Protein AF-A0A1H4G5G4-F1 (afdb_monomer)

InterPro domains:
  IPR014894 Inner membrane lipoprotein DcrB/EagT6 [PF08786] (1-58)
  IPR016123 Mog1/PsbP, alpha/beta/alpha sandwich [SSF55724] (1-60)

Structure (mmCIF, N/CA/C/O backbone):
data_AF-A0A1H4G5G4-F1
#
_entry.id   AF-A0A1H4G5G4-F1
#
loop_
_atom_site.group_PDB
_atom_site.id
_atom_site.type_symbol
_atom_site.label_atom_id
_atom_site.label_alt_id
_atom_site.label_comp_id
_atom_site.label_asym_id
_atom_site.label_entity_id
_atom_site.label_seq_id
_atom_site.pdbx_PDB_ins_code
_atom_site.Cartn_x
_atom_site.Cartn_y
_atom_site.Cartn_z
_atom_site.occupancy
_atom_site.B_iso_or_equiv
_atom_site.auth_seq_id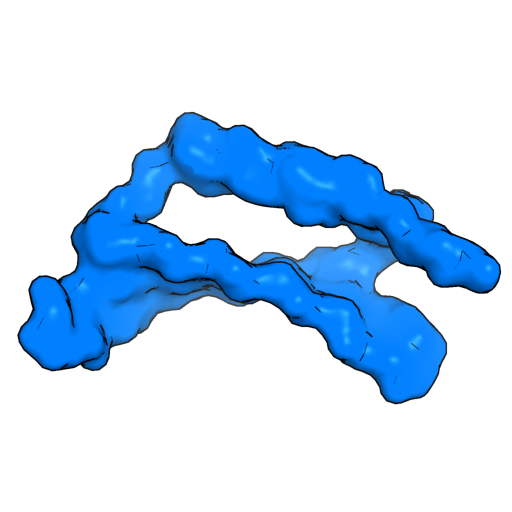
_atom_site.auth_comp_id
_atom_site.auth_asym_id
_atom_site.auth_atom_id
_atom_site.pdbx_PDB_model_num
ATOM 1 N N . LEU A 1 1 ? -3.482 6.739 9.781 1.00 83.94 1 LEU A N 1
ATOM 2 C CA . LEU A 1 1 ? -4.304 5.567 10.133 1.00 83.94 1 LEU A CA 1
ATOM 3 C C . LEU A 1 1 ? -4.859 5.629 11.563 1.00 83.94 1 LEU A C 1
ATOM 5 O O . LEU A 1 1 ? -5.341 4.613 12.048 1.00 83.94 1 LEU A O 1
ATOM 9 N N . ASP A 1 2 ? -4.825 6.794 12.231 1.00 83.94 2 ASP A N 1
ATOM 10 C CA . ASP A 1 2 ? -5.377 7.013 13.584 1.00 83.94 2 ASP A CA 1
ATOM 11 C C . ASP A 1 2 ? -4.903 6.026 14.674 1.00 83.94 2 ASP A C 1
ATOM 13 O O . ASP A 1 2 ? -5.609 5.784 15.642 1.00 83.94 2 ASP A O 1
ATOM 17 N N . GLY A 1 3 ? -3.702 5.448 14.530 1.00 84.06 3 GLY A N 1
ATOM 18 C CA . GLY A 1 3 ? -3.157 4.454 15.471 1.00 84.06 3 GLY A CA 1
ATOM 19 C C . GLY A 1 3 ? -3.821 3.070 15.406 1.00 84.06 3 GLY A C 1
ATOM 20 O O . GLY A 1 3 ? -3.393 2.152 16.099 1.00 84.06 3 GLY A O 1
ATOM 21 N N . GLU A 1 4 ? -4.831 2.906 14.555 1.00 87.94 4 GLU A N 1
ATOM 22 C CA . GLU A 1 4 ? -5.582 1.666 14.379 1.00 87.94 4 GLU A CA 1
ATOM 23 C C . GLU A 1 4 ? -4.838 0.688 13.445 1.00 87.94 4 GLU A C 1
ATOM 25 O O . GLU A 1 4 ? -4.169 1.114 12.495 1.00 87.94 4 GLU A O 1
ATOM 30 N N . PRO A 1 5 ? -4.963 -0.636 13.652 1.00 90.00 5 PRO A N 1
ATOM 31 C CA . PRO A 1 5 ? -4.195 -1.630 12.914 1.00 90.00 5 PRO A CA 1
ATOM 32 C C . PRO A 1 5 ? -4.544 -1.637 11.423 1.00 90.00 5 PRO A C 1
ATOM 34 O O . PRO A 1 5 ? -5.712 -1.652 11.033 1.00 90.00 5 PRO A O 1
ATOM 37 N N . ALA A 1 6 ? -3.516 -1.709 10.581 1.00 93.06 6 ALA A N 1
ATOM 38 C CA . ALA A 1 6 ? -3.643 -1.889 9.142 1.00 93.06 6 ALA A CA 1
ATOM 39 C C . ALA A 1 6 ? -2.749 -3.035 8.655 1.00 93.06 6 ALA A C 1
ATOM 41 O O . ALA A 1 6 ? -1.772 -3.416 9.304 1.00 93.06 6 ALA A O 1
ATOM 42 N N . ARG A 1 7 ? -3.098 -3.610 7.506 1.00 93.69 7 ARG A N 1
ATOM 43 C CA . ARG A 1 7 ? -2.331 -4.664 6.836 1.00 93.69 7 ARG A CA 1
ATOM 44 C C . ARG A 1 7 ? -1.806 -4.136 5.512 1.00 93.69 7 ARG A C 1
ATOM 46 O O . ARG A 1 7 ? -2.578 -3.579 4.739 1.00 93.69 7 ARG A O 1
ATOM 53 N N . ALA A 1 8 ? -0.520 -4.339 5.256 1.00 92.38 8 ALA A N 1
ATOM 54 C CA . ALA A 1 8 ? 0.092 -4.047 3.970 1.00 92.38 8 ALA A CA 1
ATOM 55 C C . ALA A 1 8 ? 0.229 -5.336 3.147 1.00 92.38 8 ALA A C 1
ATOM 57 O O . ALA A 1 8 ? 0.609 -6.379 3.680 1.00 92.38 8 ALA A O 1
ATOM 58 N N . LEU A 1 9 ? -0.078 -5.247 1.858 1.00 94.69 9 LEU A N 1
ATOM 59 C CA . LEU A 1 9 ? 0.175 -6.266 0.850 1.00 94.69 9 LEU A CA 1
ATOM 60 C C . LEU A 1 9 ? 1.032 -5.637 -0.247 1.00 94.69 9 LEU A C 1
ATOM 62 O O . LEU A 1 9 ? 0.643 -4.635 -0.838 1.00 94.69 9 LEU A O 1
ATOM 66 N N . GLU A 1 10 ? 2.183 -6.234 -0.520 1.00 94.94 10 GLU A N 1
ATOM 67 C CA . GLU A 1 10 ? 3.132 -5.774 -1.530 1.00 94.94 10 GLU A CA 1
ATOM 68 C C . GLU A 1 10 ? 3.310 -6.873 -2.578 1.00 94.94 10 GLU A C 1
ATOM 70 O O . GLU A 1 10 ? 3.544 -8.033 -2.232 1.00 94.94 10 GLU A O 1
ATOM 75 N N . TYR A 1 11 ? 3.129 -6.531 -3.853 1.00 95.06 11 TYR A N 1
ATOM 76 C CA . TYR A 1 11 ? 3.222 -7.482 -4.957 1.00 95.06 11 TYR A CA 1
ATOM 77 C C . TYR A 1 11 ? 3.575 -6.796 -6.273 1.00 95.06 11 TYR A C 1
ATOM 79 O O . TYR A 1 11 ? 3.406 -5.588 -6.443 1.00 95.06 11 TYR A O 1
ATOM 87 N N . THR A 1 12 ? 4.038 -7.596 -7.229 1.00 95.12 12 THR A N 1
ATOM 88 C CA . THR A 1 12 ? 4.296 -7.154 -8.596 1.00 95.12 12 THR A CA 1
ATOM 89 C C . THR A 1 12 ? 3.356 -7.852 -9.567 1.00 95.12 12 THR A C 1
ATOM 91 O O . THR A 1 12 ? 2.963 -9.005 -9.376 1.00 95.12 12 THR A O 1
ATOM 94 N N . TRP A 1 13 ? 2.968 -7.143 -10.620 1.00 94.94 13 TRP A N 1
ATOM 95 C CA . TRP A 1 13 ? 2.141 -7.678 -11.699 1.00 94.94 13 TRP A CA 1
ATOM 96 C C . TRP A 1 13 ? 2.573 -7.084 -13.042 1.00 94.94 13 TRP A C 1
ATOM 98 O O . TRP A 1 13 ? 3.362 -6.144 -13.088 1.00 94.94 13 TRP A O 1
ATOM 108 N N . ARG A 1 14 ? 2.122 -7.660 -14.161 1.00 95.00 14 ARG A N 1
ATOM 109 C CA . ARG A 1 14 ? 2.433 -7.148 -15.507 1.00 95.00 14 ARG A CA 1
ATOM 110 C C . ARG A 1 14 ? 1.203 -6.490 -16.116 1.00 95.00 14 ARG A C 1
ATOM 112 O O . ARG A 1 14 ? 0.166 -7.133 -16.244 1.00 95.00 14 ARG A O 1
ATOM 119 N N . SER A 1 15 ? 1.349 -5.231 -16.506 1.00 93.38 15 SER A N 1
ATOM 120 C CA . SER A 1 15 ? 0.384 -4.485 -17.316 1.00 93.38 15 SER A CA 1
ATOM 121 C C . SER A 1 15 ? 0.775 -4.519 -18.800 1.00 93.38 15 SER A C 1
ATOM 123 O O . SER A 1 15 ? 1.841 -5.025 -19.159 1.00 93.38 15 SER A O 1
ATOM 125 N N . THR A 1 16 ? -0.050 -3.921 -19.661 1.00 92.88 16 THR A N 1
ATOM 126 C CA . THR A 1 16 ? 0.294 -3.645 -21.068 1.00 92.88 16 THR A CA 1
ATOM 127 C C . THR A 1 16 ? 1.483 -2.695 -21.223 1.00 92.88 16 THR A C 1
ATOM 129 O O . THR A 1 16 ? 2.166 -2.741 -22.239 1.00 92.88 16 THR A O 1
ATOM 132 N N . GLU A 1 17 ? 1.745 -1.855 -20.221 1.00 89.88 17 GLU A N 1
ATOM 133 C CA . GLU A 1 17 ? 2.830 -0.864 -20.213 1.00 89.88 17 GLU A CA 1
ATOM 134 C C . GLU A 1 17 ? 4.131 -1.420 -19.610 1.00 89.88 17 GLU A C 1
ATOM 136 O O . GLU A 1 17 ? 5.182 -0.791 -19.711 1.00 89.88 17 GLU A O 1
ATOM 141 N N . GLY A 1 18 ? 4.083 -2.613 -19.004 1.00 92.81 18 GLY A N 1
ATOM 142 C CA . GLY A 1 18 ? 5.231 -3.255 -18.367 1.00 92.81 18 GLY A CA 1
ATOM 143 C C . GLY A 1 18 ? 4.966 -3.716 -16.929 1.00 92.81 18 GLY A C 1
ATOM 144 O O . GLY A 1 18 ? 3.808 -3.791 -16.498 1.00 92.81 18 GLY A O 1
ATOM 145 N N . PRO A 1 19 ? 6.024 -4.096 -16.186 1.00 95.19 19 PRO A N 1
ATOM 146 C CA . PRO A 1 19 ? 5.902 -4.496 -14.789 1.00 95.19 19 PRO A CA 1
ATOM 147 C C . PRO A 1 19 ? 5.411 -3.331 -13.925 1.00 95.19 19 PRO A C 1
ATOM 149 O O . PRO A 1 19 ? 5.815 -2.187 -14.116 1.00 95.19 19 PRO A O 1
ATOM 152 N N . MET A 1 20 ? 4.554 -3.650 -12.966 1.00 96.25 20 MET A N 1
ATOM 153 C CA . MET A 1 20 ? 3.976 -2.731 -11.999 1.00 96.25 20 MET A CA 1
ATOM 154 C C . MET A 1 20 ? 4.282 -3.246 -10.599 1.00 96.25 20 MET A C 1
ATOM 156 O O . MET A 1 20 ? 4.040 -4.418 -10.297 1.00 96.25 20 MET A O 1
ATOM 160 N N . HIS A 1 21 ? 4.792 -2.367 -9.747 1.00 95.50 21 HIS A N 1
ATOM 161 C CA . HIS A 1 21 ? 4.977 -2.611 -8.323 1.00 95.50 21 HIS A CA 1
ATOM 162 C C . HIS A 1 21 ? 3.813 -1.984 -7.574 1.00 95.50 21 HIS A C 1
ATOM 164 O O . HIS A 1 21 ? 3.569 -0.782 -7.703 1.00 95.50 21 HIS A O 1
ATOM 170 N N . GLN A 1 22 ? 3.088 -2.786 -6.800 1.00 95.44 22 GLN A N 1
ATOM 171 C CA . GLN A 1 22 ? 1.906 -2.332 -6.087 1.00 95.44 22 GLN A CA 1
ATOM 172 C C . GLN A 1 22 ? 2.001 -2.605 -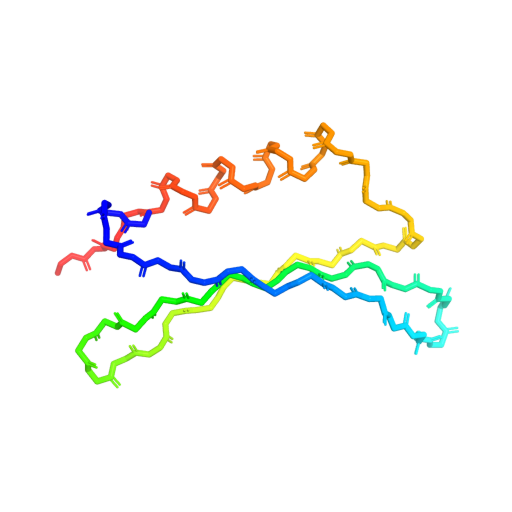4.590 1.00 95.44 22 GLN A C 1
ATOM 174 O O . GLN A 1 22 ? 2.303 -3.716 -4.154 1.00 95.44 22 GLN A O 1
ATOM 179 N N . VAL A 1 23 ? 1.692 -1.575 -3.805 1.00 95.50 23 VAL A N 1
ATOM 180 C CA . VAL A 1 23 ? 1.547 -1.652 -2.351 1.00 95.50 23 VAL A CA 1
ATOM 181 C C . VAL A 1 23 ? 0.116 -1.280 -1.997 1.00 95.50 23 VAL A C 1
ATOM 183 O O . VAL A 1 23 ? -0.386 -0.228 -2.394 1.00 95.50 23 VAL A O 1
ATOM 186 N N . VAL A 1 24 ? -0.549 -2.151 -1.248 1.00 95.75 24 VAL A N 1
ATOM 187 C CA . VAL A 1 24 ? -1.928 -1.974 -0.802 1.00 95.75 24 VAL A CA 1
ATOM 188 C C . VAL A 1 24 ? -1.957 -1.972 0.717 1.00 95.75 24 VAL A C 1
ATOM 190 O O . VAL A 1 24 ? -1.597 -2.967 1.339 1.00 95.75 24 VAL A O 1
ATOM 193 N N . VAL A 1 25 ? -2.407 -0.875 1.322 1.00 95.19 25 VAL A N 1
ATOM 194 C CA . VAL A 1 25 ? -2.611 -0.770 2.773 1.00 95.19 25 VAL A CA 1
ATOM 195 C C . VAL A 1 25 ? -4.103 -0.809 3.062 1.00 95.19 25 VAL A C 1
ATOM 197 O O . VAL A 1 25 ? -4.860 0.017 2.558 1.00 95.19 25 VAL A O 1
ATOM 200 N N . MET A 1 26 ? -4.526 -1.770 3.875 1.00 95.50 26 MET A N 1
ATOM 201 C CA . MET A 1 26 ? -5.923 -2.037 4.200 1.00 95.50 26 MET A CA 1
ATOM 202 C C . MET A 1 26 ? -6.174 -1.856 5.688 1.00 95.50 26 MET A C 1
ATOM 204 O O . MET A 1 26 ? -5.430 -2.378 6.518 1.00 95.50 26 MET A O 1
ATOM 208 N N . GLN A 1 27 ? -7.267 -1.183 6.023 1.00 94.50 27 GLN A N 1
ATOM 209 C CA . GLN A 1 27 ? -7.707 -0.994 7.396 1.00 94.50 27 GLN A CA 1
ATOM 210 C C . GLN A 1 27 ? -9.210 -1.253 7.501 1.00 94.50 27 GLN A C 1
ATOM 212 O O . GLN A 1 27 ? -10.016 -0.609 6.827 1.00 94.50 27 GLN A O 1
ATOM 217 N N . VAL A 1 28 ? -9.588 -2.193 8.366 1.00 92.06 28 VAL A N 1
ATOM 218 C CA . VAL A 1 28 ? -10.992 -2.440 8.713 1.00 92.06 28 VAL A CA 1
ATOM 219 C C . VAL A 1 28 ? -11.405 -1.429 9.780 1.00 92.06 28 VAL A C 1
ATOM 221 O O . VAL A 1 28 ? -10.742 -1.308 10.806 1.00 92.06 28 VAL A O 1
ATOM 224 N N . ARG A 1 29 ? -12.492 -0.691 9.541 1.00 89.31 29 ARG A N 1
ATOM 225 C CA . ARG A 1 29 ? -13.026 0.344 10.440 1.00 89.31 29 ARG A CA 1
ATOM 226 C C . ARG A 1 29 ? -14.522 0.126 10.635 1.00 89.31 29 ARG A C 1
ATOM 228 O O . ARG A 1 29 ? -15.346 0.611 9.855 1.00 89.31 29 ARG A O 1
ATOM 235 N N . GLY A 1 30 ? -14.881 -0.651 11.655 1.00 88.38 30 GLY A N 1
ATOM 236 C CA . GLY A 1 30 ? -16.253 -1.128 11.836 1.00 88.38 30 GLY A CA 1
ATOM 237 C C . GLY A 1 30 ? -16.702 -1.949 10.624 1.00 88.38 30 GLY A C 1
ATOM 238 O O . GLY A 1 30 ? -16.077 -2.949 10.289 1.00 88.38 30 GLY A O 1
ATOM 239 N N . GLN A 1 31 ? -17.756 -1.502 9.939 1.00 91.88 31 GLN A N 1
ATOM 240 C CA . GLN A 1 31 ? -18.274 -2.140 8.718 1.00 91.88 31 GLN A CA 1
ATOM 241 C C . GLN A 1 31 ? -17.661 -1.592 7.415 1.00 91.88 31 GLN A C 1
ATOM 243 O O . GLN A 1 31 ? -18.118 -1.935 6.327 1.00 91.88 31 GLN A O 1
ATOM 248 N N . ARG A 1 32 ? -16.658 -0.708 7.497 1.00 91.75 32 ARG A N 1
ATOM 249 C CA . ARG A 1 32 ? -16.009 -0.089 6.331 1.00 91.75 32 ARG A CA 1
ATOM 250 C C . ARG A 1 32 ? -14.605 -0.656 6.137 1.00 91.75 32 ARG A C 1
ATOM 252 O O . ARG A 1 32 ? -13.889 -0.881 7.110 1.00 91.75 32 ARG A O 1
ATOM 259 N N . LEU A 1 33 ? -14.195 -0.823 4.883 1.00 92.81 33 LEU A N 1
ATOM 260 C CA . LEU A 1 33 ? -12.817 -1.133 4.509 1.00 92.81 33 LEU A CA 1
ATOM 261 C C . LEU A 1 33 ? -12.193 0.110 3.874 1.00 92.81 33 LEU A C 1
ATOM 263 O O . LEU A 1 33 ? -12.653 0.575 2.833 1.00 92.81 33 LEU A O 1
ATOM 267 N N . LEU A 1 34 ? -11.160 0.653 4.510 1.00 92.94 34 LEU A N 1
ATOM 268 C CA . LEU A 1 34 ? -10.324 1.702 3.938 1.00 92.94 34 LEU A CA 1
ATOM 269 C C . LEU A 1 34 ? -9.142 1.040 3.230 1.00 92.94 34 LEU A C 1
ATOM 271 O O . LEU A 1 34 ? -8.508 0.141 3.785 1.00 92.94 34 LEU A O 1
ATOM 275 N N . THR A 1 35 ? -8.855 1.453 1.999 1.00 95.25 35 THR A N 1
ATOM 276 C CA . THR A 1 35 ? -7.762 0.892 1.200 1.00 95.25 35 THR A CA 1
ATOM 277 C C . THR A 1 35 ? -6.992 2.004 0.507 1.00 95.25 35 THR A C 1
ATOM 279 O O . THR A 1 35 ? -7.578 2.819 -0.200 1.00 95.25 35 THR A O 1
ATOM 282 N N . PHE A 1 36 ? -5.676 2.011 0.687 1.00 94.88 36 PHE A N 1
ATOM 283 C CA . PHE A 1 36 ? -4.744 2.853 -0.054 1.00 94.88 36 PHE A CA 1
ATOM 284 C C . PHE A 1 36 ? -3.994 1.972 -1.037 1.00 94.88 36 PHE A C 1
ATOM 286 O O . PHE A 1 36 ? -3.441 0.950 -0.638 1.00 94.88 36 PHE A O 1
ATOM 293 N N . THR A 1 37 ? -3.978 2.362 -2.308 1.00 94.94 37 THR A N 1
ATOM 294 C CA . THR A 1 37 ? -3.227 1.662 -3.350 1.00 94.94 37 THR A CA 1
ATOM 295 C C . THR A 1 37 ? -2.174 2.595 -3.913 1.00 94.94 37 THR A C 1
ATOM 297 O O . THR A 1 37 ? -2.491 3.691 -4.370 1.00 94.94 37 THR A O 1
ATOM 300 N N . VAL A 1 38 ? 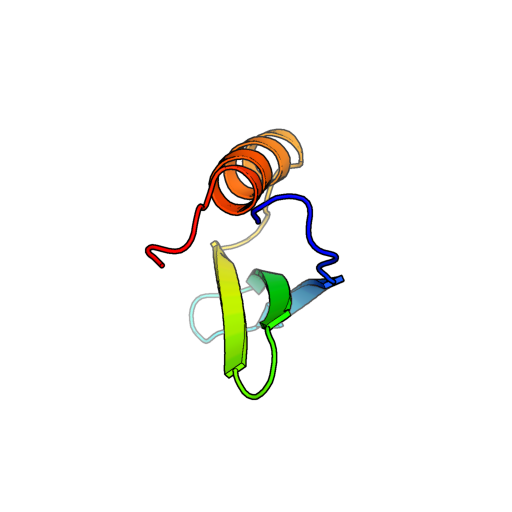-0.928 2.143 -3.881 1.00 92.69 38 VAL A N 1
ATOM 301 C CA . VAL A 1 38 ? 0.214 2.794 -4.510 1.00 92.69 38 VAL A CA 1
ATOM 302 C C . VAL A 1 38 ? 0.680 1.898 -5.642 1.00 92.69 38 VAL A C 1
ATOM 304 O O . VAL A 1 38 ? 0.980 0.733 -5.397 1.00 92.6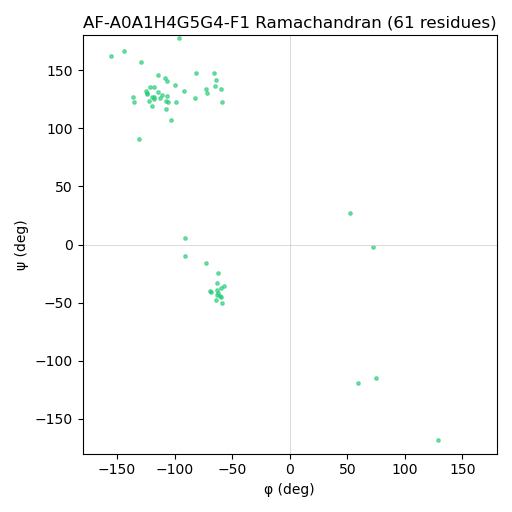9 38 VAL A O 1
ATOM 307 N N . THR A 1 39 ? 0.778 2.448 -6.848 1.00 93.19 39 THR A N 1
ATOM 308 C CA . THR A 1 39 ? 1.292 1.740 -8.023 1.00 93.19 39 THR A CA 1
ATOM 309 C C . THR A 1 39 ? 2.453 2.525 -8.614 1.00 93.19 39 THR A C 1
ATOM 311 O O . THR A 1 39 ? 2.328 3.724 -8.862 1.00 93.19 39 THR A O 1
ATOM 314 N N . ALA A 1 40 ? 3.574 1.849 -8.846 1.00 92.75 40 ALA A N 1
ATOM 315 C CA . ALA A 1 40 ? 4.735 2.386 -9.542 1.00 92.75 40 ALA A CA 1
ATOM 316 C C . ALA A 1 40 ? 5.041 1.529 -10.774 1.00 92.75 40 ALA A C 1
ATOM 318 O O . ALA A 1 40 ? 5.033 0.300 -10.699 1.00 92.75 40 ALA A O 1
ATOM 319 N N . ALA A 1 41 ? 5.321 2.176 -11.904 1.00 92.88 41 ALA A N 1
ATOM 320 C CA . ALA A 1 41 ? 5.822 1.487 -13.086 1.00 92.88 41 ALA A CA 1
ATOM 321 C C . ALA A 1 41 ? 7.276 1.054 -12.853 1.00 92.88 41 ALA A C 1
ATOM 323 O O . ALA A 1 41 ? 8.111 1.860 -12.441 1.00 92.88 41 ALA A O 1
ATOM 324 N N . GLY A 1 42 ? 7.584 -0.211 -13.132 1.00 90.12 42 GLY A N 1
ATOM 325 C CA . GLY A 1 42 ? 8.898 -0.785 -12.869 1.00 90.12 42 GLY A CA 1
ATOM 326 C C . GLY A 1 42 ? 9.120 -1.064 -11.386 1.00 90.12 42 GLY A C 1
ATOM 327 O O . GLY A 1 42 ? 8.461 -1.931 -10.815 1.00 90.12 42 GLY A O 1
ATOM 328 N N . GLU A 1 43 ? 10.078 -0.360 -10.790 1.00 88.94 43 GLU A N 1
ATOM 329 C CA . GLU A 1 43 ? 10.526 -0.570 -9.412 1.00 88.94 43 GLU A CA 1
ATOM 330 C C . GLU A 1 43 ? 10.038 0.545 -8.484 1.00 88.94 43 GLU A C 1
ATOM 332 O O . GLU A 1 43 ? 10.082 1.730 -8.824 1.00 88.94 43 GLU A O 1
ATOM 337 N N . LEU A 1 44 ? 9.640 0.168 -7.268 1.00 89.31 44 LEU A N 1
ATOM 338 C CA . LEU A 1 44 ? 9.406 1.101 -6.172 1.00 89.31 44 LEU A CA 1
ATOM 339 C C . LEU A 1 44 ? 10.593 1.043 -5.204 1.00 89.31 44 LEU A C 1
ATOM 341 O O . LEU A 1 44 ? 10.743 0.076 -4.461 1.00 89.31 44 LEU A O 1
ATOM 345 N N . ARG A 1 45 ? 11.441 2.080 -5.192 1.00 90.56 45 ARG A N 1
ATOM 346 C CA . ARG A 1 45 ? 12.586 2.127 -4.266 1.00 90.56 45 ARG A CA 1
ATOM 347 C C . ARG A 1 45 ? 12.106 2.232 -2.821 1.00 90.56 45 ARG A C 1
ATOM 349 O O . ARG A 1 45 ? 11.129 2.924 -2.540 1.00 90.56 45 ARG A O 1
ATOM 356 N N . GLU A 1 46 ? 12.854 1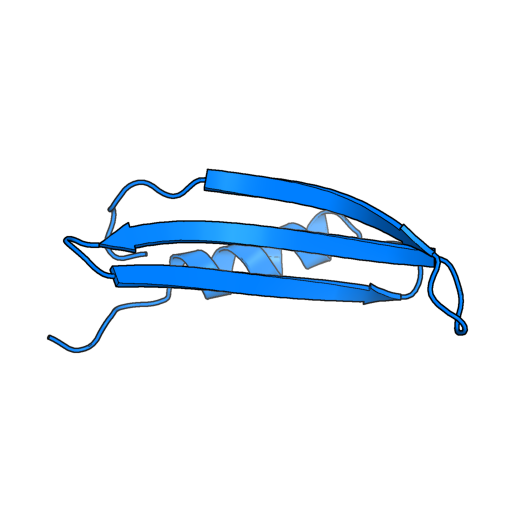.643 -1.894 1.00 88.31 46 GLU A N 1
ATOM 357 C CA . GLU A 1 46 ? 12.509 1.636 -0.464 1.00 88.31 46 GLU A CA 1
ATOM 358 C C . GLU A 1 46 ? 12.329 3.044 0.132 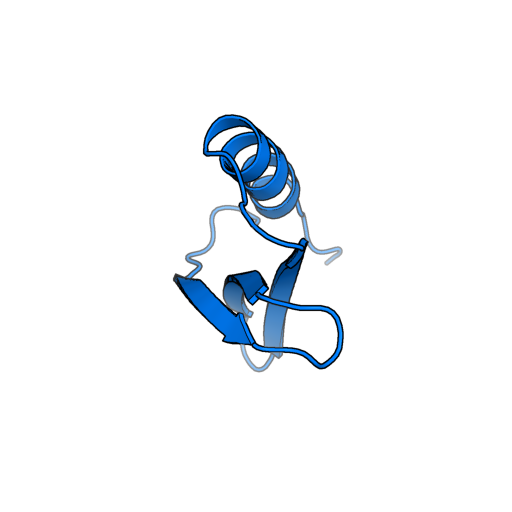1.00 88.31 46 GLU A C 1
ATOM 360 O O . GLU A 1 46 ? 11.419 3.267 0.928 1.00 88.31 46 GLU A O 1
ATOM 365 N N . GLU A 1 47 ? 13.118 4.031 -0.302 1.00 90.44 47 GLU A N 1
ATOM 366 C CA . GLU A 1 47 ? 12.960 5.437 0.108 1.00 90.44 47 GLU A CA 1
ATOM 367 C C . GLU A 1 47 ? 11.610 6.020 -0.341 1.00 90.44 47 GLU A C 1
ATOM 369 O O . GLU A 1 47 ? 10.916 6.684 0.430 1.00 90.44 47 GLU A O 1
ATOM 374 N N . GLN A 1 48 ? 11.210 5.735 -1.586 1.00 88.06 48 GLN A N 1
ATOM 375 C CA . GLN A 1 48 ? 9.931 6.177 -2.149 1.00 88.06 48 GLN A CA 1
ATOM 376 C C . GLN A 1 48 ? 8.768 5.462 -1.460 1.00 88.06 48 GLN A C 1
ATOM 378 O O . GLN A 1 48 ? 7.772 6.100 -1.119 1.00 88.06 48 GLN A O 1
ATOM 383 N N . LYS A 1 49 ? 8.918 4.160 -1.192 1.00 89.50 49 LYS A N 1
ATOM 384 C CA . LYS A 1 49 ? 7.952 3.369 -0.426 1.00 89.50 49 LYS A CA 1
ATOM 385 C C . LYS A 1 49 ? 7.753 3.945 0.971 1.00 89.50 49 LYS A C 1
ATOM 387 O O . LYS A 1 49 ? 6.621 4.200 1.365 1.00 89.50 49 LYS A O 1
ATOM 392 N N . THR A 1 50 ? 8.843 4.205 1.687 1.00 91.25 50 THR A N 1
ATOM 393 C CA . THR A 1 50 ? 8.818 4.754 3.049 1.00 91.25 50 THR A CA 1
ATOM 394 C C . THR A 1 50 ? 8.124 6.114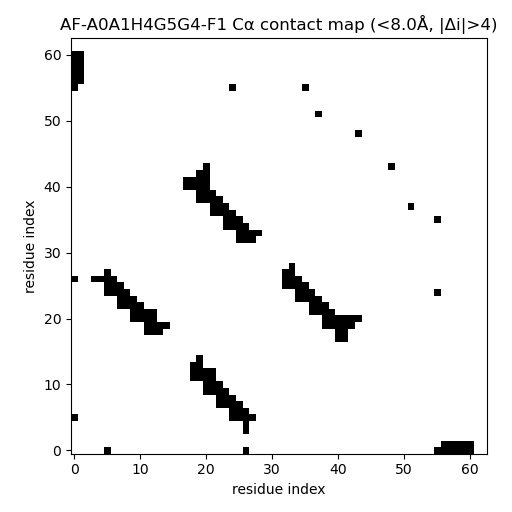 3.0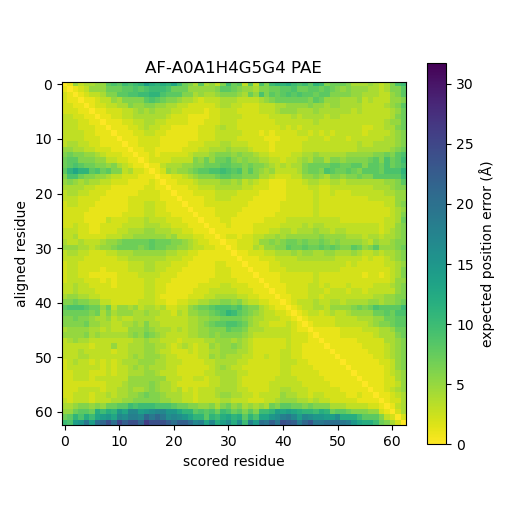80 1.00 91.25 50 THR A C 1
ATOM 396 O O . THR A 1 50 ? 7.248 6.339 3.912 1.00 91.25 50 THR A O 1
ATOM 399 N N . ALA A 1 51 ? 8.444 7.000 2.132 1.00 90.69 51 ALA A N 1
ATOM 400 C CA . ALA A 1 51 ? 7.793 8.304 2.031 1.00 90.69 51 ALA A CA 1
ATOM 401 C C . ALA A 1 51 ? 6.280 8.188 1.760 1.00 90.69 51 ALA A C 1
ATOM 403 O O . ALA A 1 51 ? 5.485 8.901 2.371 1.00 90.69 51 ALA A O 1
ATOM 404 N N . LEU A 1 52 ? 5.865 7.271 0.880 1.00 89.75 52 LEU A N 1
ATOM 405 C CA . LEU A 1 52 ? 4.449 7.047 0.566 1.00 89.75 52 LEU A CA 1
ATOM 406 C C . LEU A 1 52 ? 3.691 6.410 1.736 1.00 89.75 52 LEU A C 1
ATOM 408 O O . LEU A 1 52 ? 2.569 6.820 2.035 1.00 89.75 52 LEU A O 1
ATOM 412 N N . LEU A 1 53 ? 4.309 5.458 2.435 1.00 89.50 53 LEU A N 1
ATOM 413 C CA . LEU A 1 53 ? 3.737 4.858 3.638 1.00 89.50 53 LEU A CA 1
ATOM 414 C C . LEU A 1 53 ? 3.557 5.896 4.747 1.00 89.50 53 LEU A C 1
ATOM 416 O O . LEU A 1 53 ? 2.497 5.913 5.364 1.00 89.50 53 LEU A O 1
ATOM 420 N N . ALA A 1 54 ? 4.497 6.828 4.928 1.00 91.19 54 ALA A N 1
ATOM 421 C CA . ALA A 1 54 ? 4.348 7.919 5.892 1.00 91.19 54 ALA A CA 1
ATOM 422 C C . ALA A 1 54 ? 3.114 8.799 5.597 1.00 91.19 54 ALA A C 1
ATOM 424 O O . ALA A 1 54 ? 2.397 9.203 6.516 1.00 91.19 54 ALA A O 1
ATOM 425 N N . VAL A 1 55 ? 2.807 9.053 4.317 1.00 90.25 55 VAL A N 1
ATOM 426 C CA . VAL A 1 55 ? 1.576 9.764 3.922 1.00 90.25 55 VAL A CA 1
ATOM 427 C C . VAL A 1 55 ? 0.336 8.954 4.302 1.00 90.25 55 VAL A C 1
ATOM 429 O O . VAL A 1 55 ? -0.579 9.495 4.926 1.00 90.25 55 VAL A O 1
ATOM 432 N N . VAL A 1 56 ? 0.310 7.656 3.993 1.00 90.44 56 VAL A N 1
ATOM 433 C CA . VAL A 1 56 ? -0.803 6.760 4.356 1.00 90.44 56 VAL A CA 1
ATOM 434 C C . VAL A 1 56 ? -0.991 6.691 5.879 1.00 90.44 56 VAL A C 1
ATOM 436 O O . VAL A 1 56 ? -2.109 6.810 6.387 1.00 90.44 56 VAL A O 1
ATOM 439 N N . GLU A 1 57 ? 0.098 6.571 6.633 1.00 88.81 57 GLU A N 1
ATOM 440 C CA . GLU A 1 57 ? 0.103 6.560 8.098 1.00 88.81 57 GLU A CA 1
ATOM 441 C C . GLU A 1 57 ? -0.392 7.877 8.700 1.00 88.81 57 GLU A C 1
ATOM 443 O O . GLU A 1 57 ? -1.079 7.855 9.725 1.00 88.81 57 GLU A O 1
ATOM 448 N N . SER A 1 58 ? -0.141 9.009 8.041 1.00 90.88 58 SER A N 1
ATOM 449 C CA . SER A 1 58 ? -0.626 10.322 8.481 1.00 90.88 58 SER A CA 1
ATOM 450 C C . SER A 1 58 ? -2.134 10.528 8.284 1.00 90.88 58 SER A C 1
ATOM 452 O O . SER A 1 58 ? -2.706 11.428 8.901 1.00 90.88 58 SER A O 1
ATOM 454 N N . PHE A 1 59 ? -2.797 9.696 7.467 1.00 89.19 59 PHE A N 1
ATOM 455 C CA . PHE A 1 59 ? -4.222 9.849 7.168 1.00 89.19 59 PHE A CA 1
ATOM 456 C C . PHE A 1 59 ? -5.072 9.781 8.440 1.00 89.19 59 PHE A C 1
ATOM 458 O O . PHE A 1 59 ? -5.058 8.771 9.148 1.00 89.19 59 PHE A O 1
ATOM 465 N N . LYS A 1 60 ? -5.852 10.828 8.696 1.00 84.56 60 LYS A N 1
ATOM 466 C CA . LYS A 1 60 ? -6.861 10.844 9.753 1.00 84.56 60 LYS A CA 1
ATOM 467 C C . LYS A 1 60 ? -8.228 10.866 9.113 1.00 84.56 60 LYS A C 1
ATOM 469 O O . LYS A 1 60 ? -8.490 11.699 8.244 1.00 84.56 60 LYS A O 1
ATOM 474 N N . SER A 1 61 ? -9.098 9.958 9.520 1.00 74.06 61 SER A N 1
ATOM 475 C CA . SER A 1 61 ? -10.477 10.031 9.054 1.00 74.06 61 SER A CA 1
ATOM 476 C C . SER A 1 61 ? -11.175 11.193 9.735 1.00 74.06 61 SER A C 1
ATOM 478 O O . SER A 1 61 ? -11.119 11.304 10.955 1.00 74.06 61 SER A O 1
ATOM 480 N N . ALA A 1 62 ? -11.899 12.004 8.966 1.00 68.44 62 ALA A N 1
ATOM 481 C CA . ALA A 1 62 ? -12.910 12.870 9.554 1.00 68.44 62 ALA A CA 1
ATOM 482 C C . ALA A 1 62 ? -13.954 11.991 10.269 1.00 68.44 62 ALA A C 1
ATOM 484 O O . ALA A 1 62 ? -14.349 10.945 9.733 1.00 68.44 62 ALA A O 1
ATOM 485 N N . SER A 1 63 ? -14.294 12.384 11.495 1.00 57.31 63 SER A N 1
ATOM 486 C CA . SER A 1 63 ? -15.334 11.781 12.333 1.00 57.31 63 SER A CA 1
ATOM 487 C C . SER A 1 63 ? -16.723 12.177 11.859 1.00 57.31 63 SER A C 1
ATOM 489 O O . SER A 1 63 ? -16.881 13.351 11.454 1.00 57.31 63 SER A O 1
#

Nearest PDB structures (foldseek):
  6m9y-assembly1_C  TM=5.372E-01  e=2.918E-01  Branchiostoma floridae
  7av6-assembly1_A-2  TM=5.024E-01  e=4.234E-01  Halorhodospira halophila
  7xzi-assembly1_9  TM=3.905E-01  e=1.996E+00  Chlamydomonas reinhardtii
  7wzg-assembly1_A  TM=3.813E-01  e=5.061E+00  Streptomyces sp.
  6lof-assembly1_D  TM=3.867E-01  e=5.729E+00  Zoanthus sp.

Secondary structure (DSSP, 8-state):
-TT---EEEEEEEEETTEEEEEEEEEEEETTEEEEEEEEEES---HHHHHHHHHHHH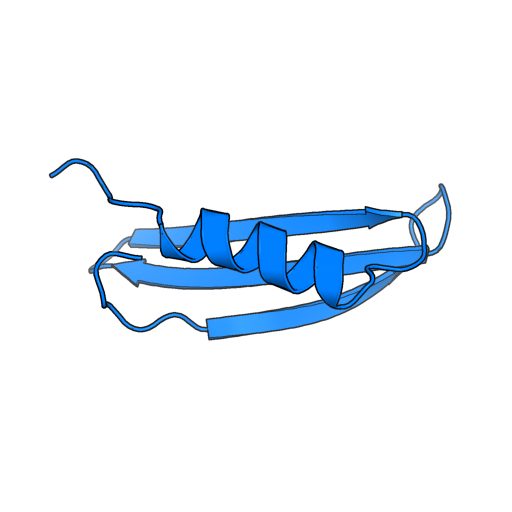H-----

Foldseek 3Di:
DQPADKDKDWDWDADPVGIKTKIWIWDDDPPDIDIDIDIDHDDDDPVNVVVVVVVVVPDDDDD

Mean predicted aligned error: 3.83 Å

Sequence (63 aa):
LDGEPARALEYTWRSTEGPMHQVVVMQVRGQRLLTFTVTAAGELREEQKTALLAVVESFKSAS

Organism: NCBI:txid71657

pLDDT: mean 90.54, std 6.35, range [57.31, 96.25]

Solvent-accessible surface area (backbone atoms only — not comparable to full-atom values): 3833 Å² total; per-residue (Å²): 53,80,90,54,76,67,49,78,47,77,52,72,50,76,54,99,90,40,48,30,27,35,41,37,40,37,31,76,55,88,98,42,77,48,75,49,78,47,79,33,76,53,72,70,52,70,70,59,48,52,57,51,48,52,54,55,54,65,41,65,80,86,128

Radius of gyration: 13.07 Å; Cα contacts (8 Å, |Δi|>4): 90; chains: 1; bounding box: 31×20×36 Å